Protein AF-A0A832TXN4-F1 (afdb_monomer_lite)

Structure (mmCIF, N/CA/C/O backbone):
data_AF-A0A832TXN4-F1
#
_entry.id   AF-A0A832TXN4-F1
#
loop_
_atom_site.group_PDB
_atom_site.id
_atom_site.type_symbol
_atom_site.label_atom_id
_atom_site.label_alt_id
_atom_site.label_comp_id
_atom_site.label_asym_id
_atom_site.label_entity_id
_atom_site.label_seq_id
_atom_site.pdbx_PDB_ins_code
_atom_site.Cartn_x
_atom_site.Cartn_y
_atom_site.Cartn_z
_atom_site.occupancy
_atom_site.B_iso_or_equiv
_atom_site.auth_seq_id
_atom_site.auth_comp_id
_atom_site.auth_asym_id
_atom_site.auth_atom_id
_atom_site.pdbx_PDB_model_num
ATOM 1 N N . ASP A 1 1 ? -13.429 5.433 7.338 1.00 82.75 1 ASP A N 1
ATOM 2 C CA . ASP A 1 1 ? -12.753 5.550 6.031 1.00 82.75 1 ASP A CA 1
ATOM 3 C C . ASP A 1 1 ? -11.653 4.519 5.895 1.00 82.75 1 ASP A C 1
ATOM 5 O O . ASP A 1 1 ? -11.154 4.037 6.906 1.00 82.75 1 ASP A O 1
ATOM 9 N N . LEU A 1 2 ? -11.344 4.132 4.659 1.00 89.88 2 LEU A N 1
ATOM 10 C CA . LEU A 1 2 ? -10.399 3.075 4.307 1.00 89.88 2 LEU A CA 1
ATOM 11 C C . LEU A 1 2 ? -9.637 3.494 3.049 1.00 89.88 2 LEU A C 1
ATOM 13 O O . LEU A 1 2 ? -10.259 3.995 2.112 1.00 89.88 2 LEU A O 1
ATOM 17 N N . LEU A 1 3 ? -8.331 3.227 2.994 1.00 91.38 3 LEU A N 1
ATOM 18 C CA . LEU A 1 3 ? -7.569 3.299 1.747 1.00 91.38 3 LEU A CA 1
ATOM 19 C C . LEU A 1 3 ? -7.315 1.886 1.206 1.00 91.38 3 LEU A C 1
ATOM 21 O O . LEU A 1 3 ? -6.678 1.071 1.871 1.00 91.38 3 LEU A O 1
ATOM 25 N N . LEU A 1 4 ? -7.795 1.603 -0.007 1.00 92.00 4 LEU A N 1
ATOM 26 C CA . LEU A 1 4 ? -7.528 0.356 -0.728 1.00 92.00 4 LEU A CA 1
ATOM 27 C C . LEU A 1 4 ? -6.616 0.640 -1.924 1.00 92.00 4 LEU A C 1
ATOM 29 O O . LEU A 1 4 ? -6.947 1.469 -2.769 1.00 92.00 4 LEU A O 1
ATOM 33 N N . ILE A 1 5 ? -5.492 -0.071 -2.010 1.00 90.50 5 ILE A N 1
ATOM 34 C CA . ILE A 1 5 ? -4.558 -0.007 -3.138 1.00 90.50 5 ILE A CA 1
ATOM 35 C C . ILE A 1 5 ? -4.537 -1.376 -3.817 1.00 90.50 5 ILE A C 1
ATOM 37 O O . ILE A 1 5 ? -3.943 -2.321 -3.301 1.00 90.50 5 ILE A O 1
ATOM 41 N 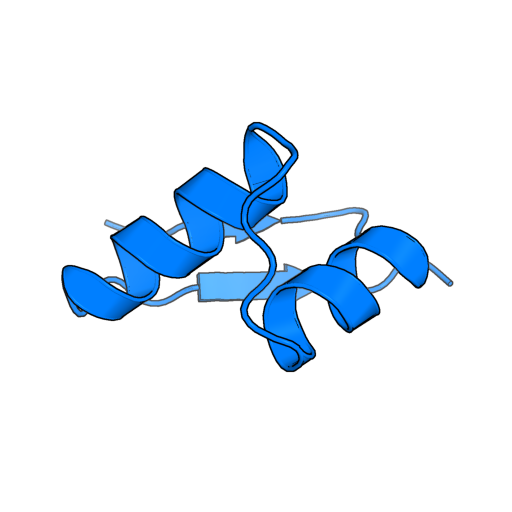N . ALA A 1 6 ? -5.205 -1.475 -4.965 1.00 90.88 6 ALA A N 1
ATOM 42 C CA . ALA A 1 6 ? -5.273 -2.676 -5.790 1.00 90.88 6 ALA A CA 1
ATOM 43 C C . ALA A 1 6 ? -5.447 -2.284 -7.272 1.00 90.88 6 ALA A C 1
ATOM 45 O O . ALA A 1 6 ? -6.354 -1.501 -7.564 1.00 90.88 6 ALA A O 1
ATOM 46 N N . PRO A 1 7 ? -4.644 -2.817 -8.210 1.00 88.81 7 PRO A N 1
ATOM 47 C CA . PRO A 1 7 ? -3.446 -3.637 -8.005 1.00 88.81 7 PRO A CA 1
ATOM 48 C C . PRO A 1 7 ? -2.243 -2.815 -7.505 1.00 88.81 7 PRO A C 1
ATOM 50 O O . PRO A 1 7 ? -2.009 -1.697 -7.964 1.00 88.81 7 PRO A O 1
ATOM 53 N N . ALA A 1 8 ? -1.456 -3.374 -6.583 1.00 90.06 8 ALA A N 1
ATOM 54 C CA . ALA A 1 8 ? -0.188 -2.795 -6.143 1.00 90.06 8 ALA A CA 1
ATOM 55 C C . ALA A 1 8 ? 0.999 -3.549 -6.763 1.00 90.06 8 ALA A C 1
ATOM 57 O O . ALA A 1 8 ? 1.167 -4.743 -6.535 1.00 90.06 8 ALA A O 1
ATOM 58 N N . THR A 1 9 ? 1.835 -2.847 -7.530 1.00 92.94 9 THR A N 1
ATOM 59 C CA . THR A 1 9 ? 3.097 -3.403 -8.060 1.00 92.94 9 THR A CA 1
ATOM 60 C C . THR A 1 9 ? 4.148 -3.513 -6.953 1.00 92.94 9 THR A C 1
ATOM 62 O O . THR A 1 9 ? 4.090 -2.761 -5.970 1.00 92.94 9 THR A O 1
ATOM 65 N N . SER A 1 10 ? 5.170 -4.362 -7.122 1.00 90.56 10 SER A N 1
ATOM 66 C CA . SER A 1 10 ? 6.250 -4.489 -6.126 1.00 90.56 10 SER A CA 1
ATOM 67 C C . SER A 1 10 ? 6.967 -3.158 -5.843 1.00 90.56 10 SER A C 1
ATOM 69 O O . SER A 1 10 ? 7.400 -2.922 -4.719 1.00 90.56 10 SER A O 1
ATOM 71 N N . ASN A 1 11 ? 7.038 -2.242 -6.820 1.00 90.81 11 ASN A N 1
ATOM 72 C CA . ASN A 1 11 ? 7.603 -0.901 -6.629 1.00 90.81 11 ASN A CA 1
ATOM 73 C C . ASN A 1 11 ? 6.778 -0.062 -5.636 1.00 90.81 11 ASN A C 1
ATOM 75 O O . ASN A 1 11 ? 7.338 0.607 -4.771 1.00 90.81 11 ASN A O 1
ATOM 79 N N . THR A 1 12 ? 5.446 -0.107 -5.729 1.00 90.88 12 THR A N 1
ATOM 80 C CA . THR A 1 12 ? 4.557 0.604 -4.797 1.00 90.88 12 THR A CA 1
ATOM 81 C C . THR A 1 12 ? 4.653 0.013 -3.394 1.00 90.88 12 THR A C 1
ATOM 83 O O . THR A 1 12 ? 4.763 0.769 -2.430 1.00 90.88 12 THR A O 1
ATOM 86 N N . VAL A 1 13 ? 4.664 -1.319 -3.274 1.00 92.00 13 VAL A N 1
ATOM 87 C CA . VAL A 1 13 ? 4.814 -2.006 -1.982 1.00 92.00 13 VAL A CA 1
ATOM 88 C C . VAL A 1 13 ? 6.157 -1.652 -1.341 1.00 92.00 13 VAL A C 1
ATOM 90 O O . VAL A 1 13 ? 6.171 -1.186 -0.206 1.00 92.00 13 VAL A O 1
ATOM 93 N N . ALA A 1 14 ? 7.265 -1.763 -2.083 1.00 92.50 14 ALA A N 1
ATOM 94 C CA . ALA A 1 14 ? 8.602 -1.427 -1.593 1.00 92.50 14 ALA A CA 1
ATOM 95 C C . ALA A 1 14 ? 8.686 0.024 -1.103 1.00 92.50 14 ALA A C 1
ATOM 97 O O . ALA A 1 14 ? 9.174 0.290 -0.008 1.00 92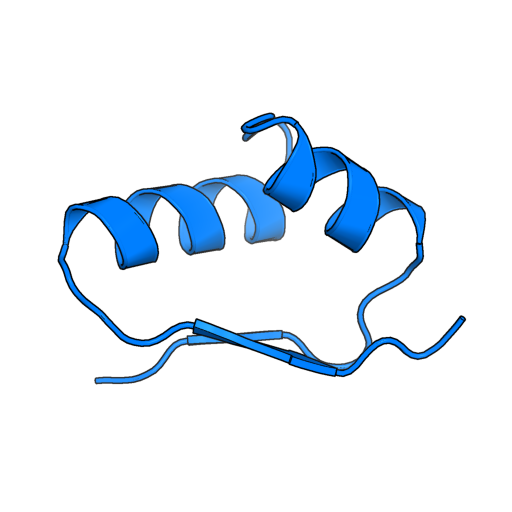.50 14 ALA A O 1
ATOM 98 N N . LYS A 1 15 ? 8.138 0.974 -1.867 1.00 93.25 15 LYS A N 1
ATOM 99 C CA . LYS A 1 15 ? 8.097 2.384 -1.463 1.00 93.25 15 LYS A CA 1
ATOM 100 C C . LYS A 1 15 ? 7.316 2.597 -0.170 1.00 93.25 15 LYS A C 1
ATOM 102 O O . LYS A 1 15 ? 7.805 3.307 0.703 1.00 93.25 15 LYS A O 1
ATOM 107 N N . ILE A 1 16 ? 6.151 1.966 -0.009 1.00 91.94 16 ILE A N 1
ATOM 108 C CA . ILE A 1 16 ? 5.356 2.076 1.225 1.00 91.94 16 ILE A CA 1
ATOM 109 C C . ILE A 1 16 ? 6.109 1.457 2.410 1.00 91.94 16 ILE A C 1
ATOM 111 O O . ILE A 1 16 ? 6.202 2.094 3.458 1.00 91.94 16 I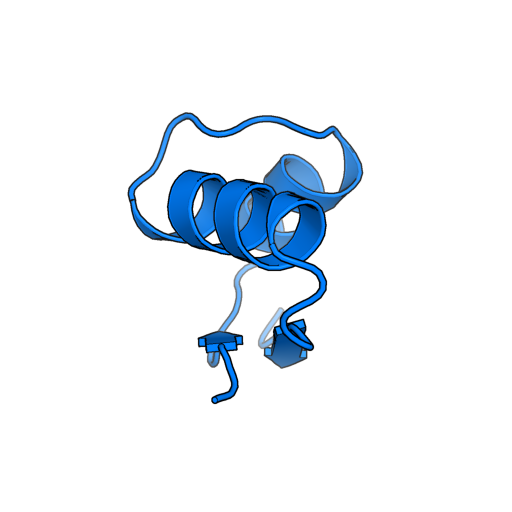LE A O 1
ATOM 115 N N . THR A 1 17 ? 6.702 0.271 2.246 1.00 90.69 17 THR A N 1
ATOM 116 C CA . THR A 1 17 ? 7.499 -0.399 3.289 1.00 90.69 17 THR A CA 1
ATOM 117 C C . THR A 1 17 ? 8.718 0.424 3.708 1.00 90.69 17 THR A C 1
ATOM 119 O O . THR A 1 17 ? 9.043 0.483 4.891 1.00 90.69 17 THR A O 1
ATOM 122 N N . ASN A 1 18 ? 9.364 1.112 2.764 1.00 93.62 18 ASN A N 1
ATOM 123 C CA . ASN A 1 18 ? 10.488 2.010 3.028 1.00 93.62 18 ASN A CA 1
ATOM 124 C C . ASN A 1 18 ? 10.068 3.428 3.466 1.00 93.62 18 ASN A C 1
ATOM 126 O O . ASN A 1 18 ? 10.938 4.267 3.692 1.00 93.62 18 ASN A O 1
ATOM 130 N N . GLY A 1 19 ? 8.768 3.723 3.582 1.00 90.94 19 GLY A N 1
ATOM 131 C CA . GLY A 1 19 ? 8.268 5.044 3.981 1.00 90.94 19 GLY A CA 1
ATOM 132 C C . GLY A 1 19 ? 8.488 6.150 2.940 1.00 90.94 19 GLY A C 1
ATOM 133 O O . GLY A 1 19 ? 8.548 7.328 3.289 1.00 90.94 19 GLY A O 1
ATOM 134 N N . ILE A 1 20 ? 8.615 5.790 1.663 1.00 94.00 20 ILE A N 1
ATOM 135 C CA . ILE A 1 20 ? 8.869 6.701 0.544 1.00 94.00 20 ILE A CA 1
ATOM 136 C C . ILE A 1 20 ? 7.539 7.128 -0.093 1.00 94.00 20 ILE A C 1
ATOM 138 O O . ILE A 1 20 ? 6.854 6.337 -0.740 1.00 94.00 20 ILE A O 1
ATOM 142 N N . GLY A 1 21 ? 7.188 8.407 0.059 1.00 90.88 21 GLY A N 1
ATOM 143 C CA . GLY A 1 21 ? 5.952 9.018 -0.452 1.00 90.88 21 GLY A CA 1
ATOM 144 C C . GLY A 1 21 ? 6.133 9.838 -1.731 1.00 90.88 21 GLY A C 1
ATOM 145 O O . GLY A 1 21 ? 5.677 10.973 -1.792 1.00 90.88 21 GLY A O 1
ATOM 146 N N . ASP A 1 22 ? 6.829 9.309 -2.735 1.00 91.56 22 ASP A N 1
ATOM 147 C CA . ASP A 1 22 ? 7.166 10.032 -3.973 1.00 91.56 22 ASP A CA 1
ATOM 148 C C . ASP A 1 22 ? 6.076 9.988 -5.065 1.00 91.56 22 ASP A C 1
ATOM 150 O O . ASP A 1 22 ? 6.155 10.710 -6.056 1.00 91.56 22 ASP A O 1
ATOM 154 N N . THR A 1 23 ? 5.045 9.158 -4.896 1.00 91.25 23 THR A N 1
ATOM 155 C CA . THR A 1 23 ? 3.891 9.066 -5.804 1.00 91.25 23 THR A CA 1
ATOM 156 C C . THR A 1 23 ? 2.602 9.371 -5.051 1.00 91.25 23 THR A C 1
ATOM 158 O O . THR A 1 23 ? 2.554 9.253 -3.827 1.00 91.25 23 THR A O 1
ATOM 161 N N . MET A 1 24 ? 1.520 9.713 -5.761 1.00 90.19 24 MET A N 1
ATOM 162 C CA . MET A 1 24 ? 0.237 9.989 -5.097 1.00 90.19 24 MET A CA 1
ATOM 163 C C . MET A 1 24 ? -0.257 8.802 -4.258 1.00 90.19 24 MET A C 1
ATOM 165 O O . MET A 1 24 ? -0.733 9.009 -3.147 1.00 90.19 24 MET A O 1
ATOM 169 N N . LEU A 1 25 ? -0.087 7.567 -4.746 1.00 91.62 25 LEU A N 1
ATOM 170 C CA . LEU A 1 25 ? -0.497 6.352 -4.033 1.00 91.62 25 LEU A CA 1
ATOM 171 C C . LEU A 1 25 ? 0.330 6.121 -2.763 1.00 91.62 25 LEU A C 1
ATOM 173 O O . LEU A 1 25 ? -0.229 5.857 -1.700 1.00 91.62 25 LEU A O 1
ATOM 177 N N . THR A 1 26 ? 1.657 6.245 -2.855 1.00 92.44 26 THR A N 1
ATOM 178 C CA . THR A 1 26 ? 2.550 6.004 -1.713 1.00 92.44 26 THR A CA 1
ATOM 179 C C . THR A 1 26 ? 2.433 7.111 -0.666 1.00 92.44 26 THR A C 1
ATOM 181 O O . THR A 1 26 ? 2.417 6.829 0.530 1.00 92.44 26 THR A O 1
ATOM 184 N N . ASN A 1 27 ? 2.240 8.362 -1.094 1.00 94.00 27 ASN A N 1
ATOM 185 C CA . ASN A 1 27 ? 1.982 9.478 -0.190 1.00 94.00 27 ASN A CA 1
ATOM 186 C C . ASN A 1 27 ? 0.611 9.358 0.498 1.00 94.00 27 ASN A C 1
ATOM 188 O O . ASN A 1 27 ? 0.513 9.559 1.707 1.00 94.00 27 ASN A O 1
ATOM 192 N N . ALA A 1 28 ? -0.439 8.973 -0.237 1.00 93.12 28 ALA A N 1
ATOM 193 C CA . ALA A 1 28 ? -1.757 8.717 0.343 1.00 93.12 28 ALA A CA 1
ATOM 194 C C . ALA A 1 28 ? -1.699 7.598 1.391 1.00 93.12 28 ALA A C 1
ATOM 196 O O . ALA A 1 28 ? -2.215 7.780 2.489 1.00 93.12 28 ALA A O 1
ATOM 197 N N . ALA A 1 29 ? -0.996 6.494 1.107 1.00 93.25 29 ALA A N 1
ATOM 198 C CA . ALA A 1 29 ? -0.798 5.407 2.065 1.00 93.25 29 ALA A CA 1
ATOM 199 C C . ALA A 1 29 ? -0.123 5.884 3.358 1.00 93.25 29 ALA A C 1
ATOM 201 O O . ALA A 1 29 ? -0.610 5.604 4.450 1.00 93.25 29 ALA A O 1
ATOM 202 N N . ILE A 1 30 ? 0.959 6.658 3.247 1.00 93.00 30 ILE A N 1
ATOM 203 C CA . ILE A 1 30 ? 1.687 7.182 4.410 1.00 93.00 30 ILE A CA 1
ATOM 204 C C . ILE A 1 30 ? 0.822 8.161 5.213 1.00 93.00 30 ILE A C 1
ATOM 206 O O . ILE A 1 30 ? 0.813 8.112 6.443 1.00 93.00 30 ILE A O 1
ATOM 210 N N . MET A 1 31 ? 0.071 9.037 4.546 1.00 93.31 31 MET A N 1
ATOM 211 C CA . MET A 1 31 ? -0.830 9.978 5.216 1.00 93.31 31 MET A CA 1
ATOM 212 C C . MET A 1 31 ? -2.003 9.264 5.897 1.00 93.31 31 MET A C 1
ATOM 214 O O . MET A 1 31 ? -2.348 9.616 7.023 1.00 93.31 31 MET A O 1
ATOM 218 N N . SER A 1 32 ? -2.568 8.225 5.276 1.00 92.94 32 SER A N 1
ATOM 219 C CA . SER A 1 32 ? -3.591 7.376 5.894 1.00 92.94 32 SER A CA 1
ATOM 220 C C . SER A 1 32 ? -3.061 6.668 7.138 1.00 92.94 32 SER A C 1
ATOM 222 O O . SER A 1 32 ? -3.726 6.694 8.171 1.00 92.94 32 SER A O 1
ATOM 224 N N . LEU A 1 33 ? -1.832 6.143 7.095 1.00 91.38 33 LEU A N 1
ATOM 225 C CA . LEU A 1 33 ? -1.184 5.560 8.273 1.00 91.38 33 LEU A CA 1
ATOM 226 C C . LEU A 1 33 ? -1.003 6.590 9.400 1.00 91.38 33 LEU A C 1
ATOM 228 O O . LEU A 1 33 ? -1.268 6.277 10.558 1.00 91.38 33 LE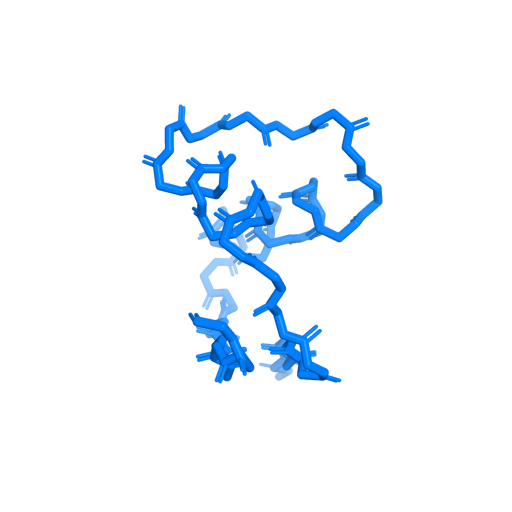U A O 1
ATOM 232 N N . LYS A 1 34 ? -0.625 7.836 9.077 1.00 91.38 34 LYS A N 1
ATOM 233 C CA . LYS A 1 34 ? -0.535 8.931 10.065 1.00 91.38 34 LYS A CA 1
ATOM 234 C C . LYS 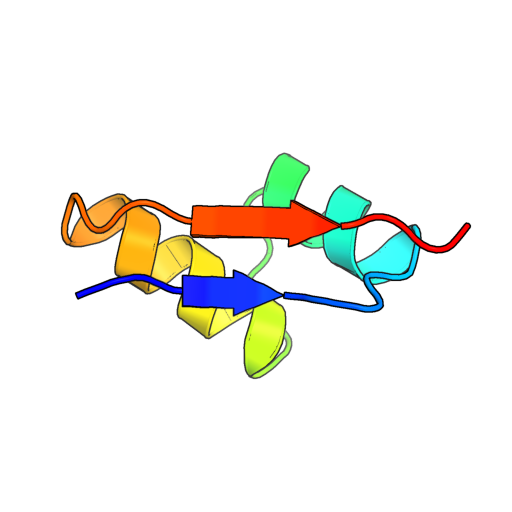A 1 34 ? -1.889 9.324 10.654 1.00 91.38 34 LYS A C 1
ATOM 236 O O . LYS A 1 34 ? -1.957 9.713 11.813 1.00 91.38 34 LYS A O 1
ATOM 241 N N . ALA A 1 35 ? -2.951 9.239 9.862 1.00 94.31 35 ALA A N 1
ATOM 242 C CA . ALA A 1 35 ? -4.313 9.540 10.284 1.00 94.31 35 ALA A CA 1
ATOM 243 C C . ALA A 1 35 ? -5.000 8.364 11.006 1.00 94.31 35 ALA A C 1
ATOM 245 O O . ALA A 1 35 ? -6.192 8.450 11.289 1.00 94.31 35 ALA A O 1
ATOM 246 N N . PHE A 1 36 ? -4.275 7.271 11.290 1.00 91.69 36 PHE A N 1
ATOM 247 C CA . PHE A 1 36 ? -4.821 6.024 11.845 1.00 91.69 36 PHE A CA 1
ATOM 248 C C . PHE A 1 36 ? -5.954 5.424 10.994 1.00 91.69 36 PHE A C 1
ATOM 250 O O . PHE A 1 36 ? -6.817 4.702 11.494 1.00 91.69 36 PHE A O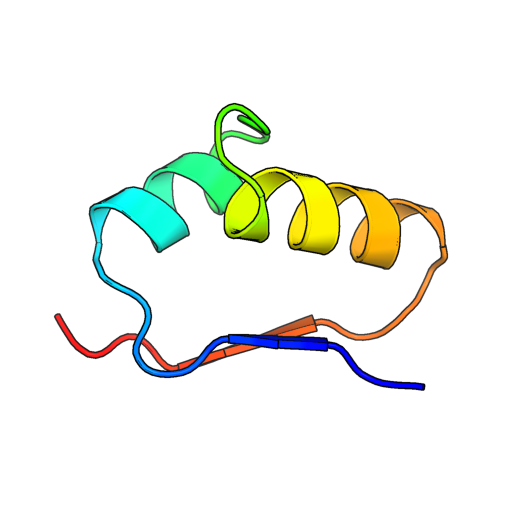 1
ATOM 257 N N . VAL A 1 37 ? -5.945 5.713 9.691 1.00 93.69 37 VAL A N 1
ATOM 258 C CA . VAL A 1 37 ? -6.875 5.148 8.716 1.00 93.69 37 VAL A CA 1
ATOM 259 C C . VAL A 1 37 ? -6.302 3.820 8.218 1.00 93.69 37 VAL A C 1
ATOM 261 O O . VAL A 1 37 ? -5.154 3.788 7.766 1.00 93.69 37 VAL A O 1
ATOM 264 N N . PRO A 1 38 ? -7.070 2.719 8.267 1.00 92.38 38 PRO A N 1
ATOM 265 C CA . PRO A 1 38 ? -6.604 1.428 7.783 1.00 92.38 38 PRO A CA 1
ATOM 266 C C . PRO A 1 38 ? -6.286 1.472 6.281 1.00 92.38 38 PRO A C 1
ATOM 268 O O . PRO A 1 38 ? -7.068 1.989 5.477 1.00 92.38 38 PRO A O 1
ATOM 271 N N . VAL A 1 39 ? -5.129 0.913 5.914 1.00 92.94 39 VAL A N 1
ATOM 272 C CA . VAL A 1 39 ? -4.652 0.804 4.529 1.00 92.94 39 VAL A CA 1
ATOM 273 C C . VAL A 1 39 ? -4.546 -0.672 4.156 1.00 92.94 39 VAL A C 1
ATOM 275 O O . VAL A 1 39 ? -3.776 -1.406 4.773 1.00 92.94 39 VAL A O 1
ATOM 278 N N . TYR A 1 40 ? -5.293 -1.103 3.138 1.00 92.31 40 TYR A N 1
ATOM 279 C CA . TYR A 1 40 ? -5.177 -2.442 2.557 1.00 92.31 40 TYR A CA 1
ATOM 280 C C . TYR A 1 40 ? -4.477 -2.370 1.206 1.00 92.31 40 TYR A C 1
ATOM 282 O O . TYR A 1 40 ? -4.842 -1.576 0.338 1.00 92.31 40 TYR A O 1
ATOM 290 N N . ILE A 1 41 ? -3.472 -3.222 1.029 1.00 91.75 41 ILE A N 1
ATOM 291 C CA . ILE A 1 41 ? -2.658 -3.295 -0.181 1.00 91.75 41 ILE A CA 1
ATOM 292 C C . ILE A 1 41 ? -2.828 -4.695 -0.757 1.00 91.75 41 ILE A C 1
ATOM 294 O O . ILE A 1 41 ? -2.562 -5.678 -0.068 1.00 91.75 41 ILE A O 1
ATOM 298 N N . VAL A 1 42 ? -3.279 -4.780 -2.007 1.00 92.94 42 VAL A N 1
ATOM 299 C CA . VAL A 1 42 ? -3.411 -6.040 -2.742 1.00 92.94 42 VAL A CA 1
ATOM 300 C C . VAL A 1 42 ? -2.286 -6.098 -3.773 1.00 92.94 42 VAL A C 1
ATOM 302 O O . VAL A 1 42 ? -2.391 -5.443 -4.818 1.00 92.94 42 VAL A O 1
ATOM 305 N N . PRO A 1 43 ? -1.188 -6.818 -3.479 1.00 87.00 43 PRO A N 1
ATOM 306 C CA . PRO A 1 43 ? -0.099 -6.973 -4.429 1.00 87.00 43 PRO A CA 1
ATOM 307 C C . PRO A 1 43 ? -0.588 -7.744 -5.657 1.00 87.00 43 PRO A C 1
ATOM 309 O O . PRO A 1 43 ? -1.347 -8.706 -5.529 1.00 87.00 43 PRO A O 1
ATOM 312 N N . THR A 1 44 ? -0.181 -7.289 -6.840 1.00 85.19 44 THR A N 1
ATOM 313 C CA . THR A 1 44 ? -0.461 -7.982 -8.107 1.00 85.19 44 THR A CA 1
ATOM 314 C C . THR A 1 44 ? 0.759 -8.700 -8.677 1.00 85.19 44 THR A C 1
ATOM 316 O O . THR A 1 44 ? 0.578 -9.550 -9.545 1.00 85.19 44 THR A O 1
ATOM 319 N N . ASP A 1 45 ? 1.951 -8.343 -8.188 1.00 64.12 45 ASP A N 1
ATOM 320 C CA . ASP A 1 45 ? 3.266 -8.898 -8.530 1.00 64.12 45 ASP A CA 1
ATOM 321 C C . ASP A 1 45 ? 3.922 -9.498 -7.280 1.00 64.12 45 ASP A C 1
ATOM 323 O O . ASP A 1 45 ? 3.839 -8.840 -6.209 1.00 64.12 45 ASP A O 1
#

pLDDT: mean 90.87, std 4.58, range [64.12, 94.31]

Foldseek 3Di:
DAAEAPADEPVLVVCLVVQHLPDPNSVVSNVCVVVVHYYHYHYPD

Sequence (45 aa):
DLLLIAPATSNTVAKITNGIGDTMLTNAAIMSLKAFVPVYIVPTD

Radius of gyration: 9.49 Å; chains: 1; bounding box: 23×19×20 Å

Secondary structure (DSSP, 8-state):
--EEEEEEPHHHHHHHHTT---SHHHHHHHHHHHTT--EEEEE--